Protein AF-A0A8F5VLN6-F1 (afdb_monomer_lite)

Secondary structure (DSSP, 8-state):
--------SSHHHHHHHHHHHHHHTT-HHHHHHHHHHHHHHHHHHHHHHHHT---HHHHHHHHHHHHHHHHHHHHHHHT--

Foldseek 3Di:
DDDDDPDDPDVVVVVLVVVLVVQLVPDVLSVLVSQLVVLVVLLVVLVVVLVVDPDVVSNVVSVVVNVVSVVSNVVSVVVND

Radius of gyration: 14.65 Å; chains: 1; bounding box: 40×28×35 Å

Sequence (81 aa):
MNTFYLKRKNPEIQALADALAEQGAQSLTDALKAGVAIEETDIADLDKAIANTTRPDIIQVYTNLRNGSENHLSAFTSQLS

pLDDT: mean 92.52, std 13.53, range [40.28, 98.88]

InterPro domains:
  IPR019243 Domain of unknown function DUF2202 [PF09968] (9-80)

Organism: Methanospirillum hungatei (NCBI:txid2203)

Structure (mmCIF, N/CA/C/O backbone):
data_AF-A0A8F5VLN6-F1
#
_entry.id   AF-A0A8F5VLN6-F1
#
loop_
_atom_site.group_PDB
_atom_site.id
_atom_site.type_symbol
_atom_site.label_atom_id
_atom_site.label_alt_id
_atom_site.label_comp_id
_atom_site.label_asym_id
_atom_site.label_entity_id
_atom_site.label_seq_id
_atom_site.pdbx_PDB_ins_code
_atom_site.Cartn_x
_atom_site.Cartn_y
_atom_site.Cartn_z
_atom_site.occupancy
_atom_site.B_iso_or_equiv
_atom_site.auth_seq_id
_atom_site.auth_comp_id
_atom_site.auth_asym_id
_atom_site.aut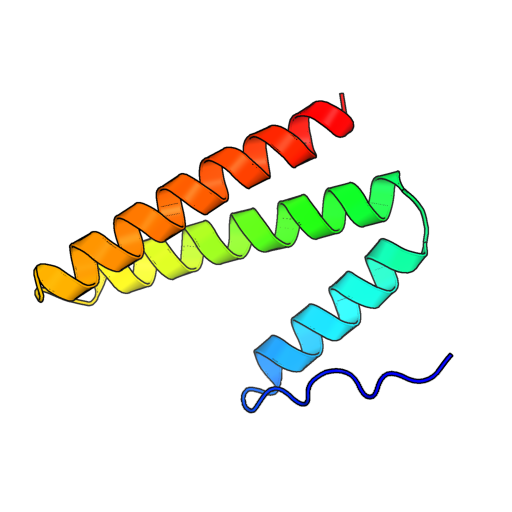h_atom_id
_atom_site.pdbx_PDB_model_num
ATOM 1 N N . MET A 1 1 ? -27.830 -9.478 2.198 1.00 40.28 1 MET A N 1
ATOM 2 C CA . MET A 1 1 ? -26.600 -8.810 1.728 1.00 40.28 1 MET A CA 1
ATOM 3 C C . MET A 1 1 ? -25.934 -9.736 0.732 1.00 40.28 1 MET A C 1
ATOM 5 O O . MET A 1 1 ? -25.538 -10.822 1.125 1.00 40.28 1 MET A O 1
ATOM 9 N N . ASN A 1 2 ? -25.934 -9.380 -0.549 1.00 50.75 2 ASN A N 1
ATOM 10 C CA . ASN A 1 2 ? -25.385 -10.217 -1.608 1.00 50.75 2 ASN A CA 1
ATOM 11 C C . ASN A 1 2 ? -24.309 -9.425 -2.340 1.00 50.75 2 ASN A C 1
ATOM 13 O O . ASN A 1 2 ? -24.635 -8.510 -3.086 1.00 50.75 2 ASN A O 1
ATOM 17 N N . THR A 1 3 ? -23.058 -9.805 -2.128 1.00 41.19 3 THR A N 1
ATOM 18 C CA . THR A 1 3 ? -21.965 -9.552 -3.061 1.00 41.19 3 THR A CA 1
ATOM 19 C C . THR A 1 3 ? -20.999 -10.705 -2.885 1.00 41.19 3 THR A C 1
ATOM 21 O O . THR A 1 3 ? -20.212 -10.729 -1.945 1.00 41.19 3 THR A O 1
ATOM 24 N N . PHE A 1 4 ? -21.109 -11.686 -3.781 1.00 48.06 4 PHE A N 1
ATOM 25 C CA . PHE A 1 4 ? -19.985 -12.516 -4.187 1.00 48.06 4 PHE A CA 1
ATOM 26 C C . PHE A 1 4 ? -18.729 -11.639 -4.208 1.00 48.06 4 PHE A C 1
ATOM 28 O O . PHE A 1 4 ? -18.622 -10.744 -5.050 1.00 48.06 4 PHE A O 1
ATOM 35 N N . TYR A 1 5 ? -17.825 -11.852 -3.252 1.00 55.19 5 TYR A N 1
ATOM 36 C CA . TYR A 1 5 ? -16.502 -11.250 -3.273 1.00 55.19 5 TYR A CA 1
ATOM 37 C C . TYR A 1 5 ? -15.919 -11.486 -4.665 1.00 55.19 5 TYR A C 1
ATOM 39 O O . TYR A 1 5 ? -15.981 -12.602 -5.188 1.00 55.19 5 TYR A O 1
ATOM 47 N N . LEU A 1 6 ? -15.457 -10.410 -5.303 1.00 60.56 6 LEU A N 1
ATOM 48 C CA . LEU A 1 6 ? -14.829 -10.441 -6.619 1.00 60.56 6 LEU A CA 1
ATOM 49 C C . LEU A 1 6 ? -13.771 -11.548 -6.611 1.00 60.56 6 LEU A C 1
ATOM 51 O O . LEU A 1 6 ? -12.722 -11.370 -6.001 1.00 60.56 6 LEU A O 1
ATOM 55 N N . LYS A 1 7 ? -14.069 -12.696 -7.234 1.00 66.38 7 LYS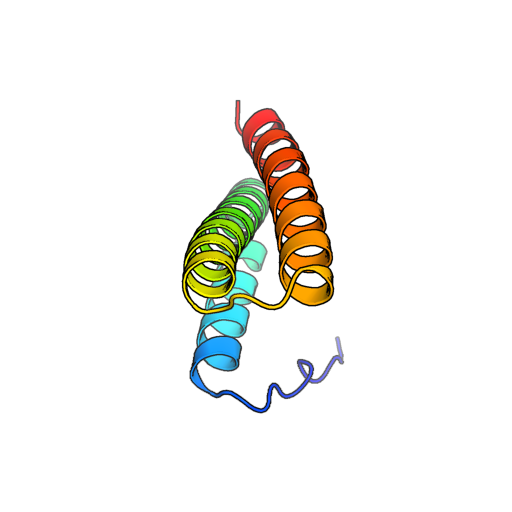 A N 1
ATOM 56 C CA . LYS A 1 7 ? -13.212 -13.882 -7.170 1.00 66.38 7 LYS A CA 1
ATOM 57 C C . LYS A 1 7 ? -11.859 -13.537 -7.781 1.00 66.38 7 LYS A C 1
ATOM 59 O O . LYS A 1 7 ? -11.727 -13.459 -9.006 1.00 66.38 7 LYS A O 1
ATOM 64 N N . ARG A 1 8 ? -10.858 -13.303 -6.934 1.00 79.38 8 ARG A N 1
ATOM 65 C CA . ARG A 1 8 ? -9.505 -12.984 -7.379 1.00 79.38 8 ARG A CA 1
ATOM 66 C C . ARG A 1 8 ? -8.858 -14.255 -7.916 1.00 79.38 8 ARG A C 1
ATOM 68 O O . ARG A 1 8 ? -9.060 -15.348 -7.393 1.00 79.38 8 ARG A O 1
ATOM 75 N N . LYS A 1 9 ? -8.086 -14.121 -8.999 1.00 86.75 9 LYS A N 1
ATOM 76 C CA . LYS A 1 9 ? -7.389 -15.265 -9.613 1.00 86.75 9 LYS A CA 1
ATOM 77 C C . LYS A 1 9 ? -6.244 -15.788 -8.745 1.00 86.75 9 LYS A C 1
ATOM 79 O O . LYS A 1 9 ? -5.923 -16.966 -8.838 1.00 86.75 9 LYS A O 1
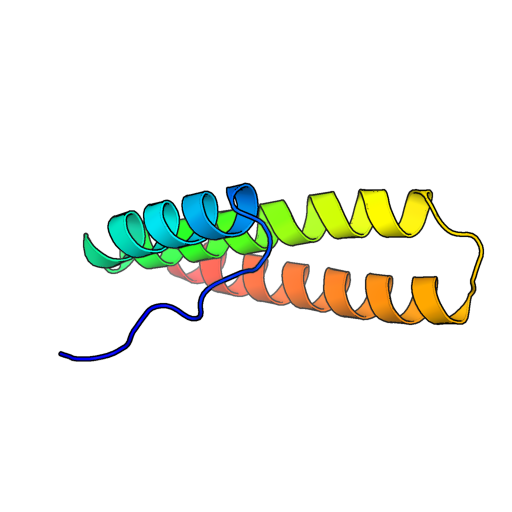ATOM 84 N N . ASN A 1 10 ? -5.635 -14.922 -7.935 1.00 89.00 10 ASN A N 1
ATOM 85 C CA . ASN A 1 10 ? -4.573 -15.303 -7.014 1.00 89.00 10 ASN A CA 1
ATOM 86 C C . ASN A 1 10 ? -5.188 -15.664 -5.642 1.00 89.00 10 ASN A C 1
ATOM 88 O O . ASN A 1 10 ? -5.794 -14.782 -5.024 1.00 89.00 10 ASN A O 1
ATOM 92 N N . PRO A 1 11 ? -5.046 -16.919 -5.170 1.00 90.69 11 PRO A N 1
ATOM 93 C CA . PRO A 1 11 ? -5.615 -17.359 -3.898 1.00 90.69 11 PRO A CA 1
ATOM 94 C C . PRO A 1 11 ? -5.011 -16.640 -2.686 1.00 90.69 11 PRO A C 1
ATOM 96 O O . PRO A 1 11 ? -5.724 -16.422 -1.714 1.00 90.69 11 PRO A O 1
ATOM 99 N N . GLU A 1 12 ? -3.748 -16.214 -2.747 1.00 90.19 12 GLU A N 1
ATOM 100 C CA . GLU A 1 12 ? -3.109 -15.452 -1.666 1.00 90.19 12 GLU A CA 1
ATOM 101 C C . GLU A 1 12 ? -3.741 -14.063 -1.544 1.00 90.19 12 GLU A C 1
ATOM 103 O O . GLU A 1 12 ? -4.115 -13.638 -0.454 1.00 90.19 12 GLU A O 1
ATOM 108 N N . ILE A 1 13 ? -3.966 -13.388 -2.679 1.00 89.75 13 ILE A N 1
ATOM 109 C CA . ILE A 1 13 ? -4.620 -12.073 -2.685 1.00 89.75 13 ILE A CA 1
ATOM 110 C C . ILE A 1 13 ? -6.108 -12.196 -2.313 1.00 89.75 13 ILE A C 1
ATOM 112 O O . ILE A 1 13 ? -6.684 -11.248 -1.781 1.00 89.75 13 ILE A O 1
ATOM 116 N N . GLN A 1 14 ? -6.754 -13.335 -2.589 1.00 89.94 14 GLN A N 1
ATOM 117 C CA . GLN A 1 14 ? -8.111 -13.604 -2.105 1.00 89.94 14 GLN A CA 1
ATOM 118 C C . GLN A 1 14 ? -8.123 -13.756 -0.580 1.00 89.94 14 GLN A C 1
ATOM 120 O O . GLN A 1 14 ? -8.873 -13.050 0.083 1.00 89.94 14 GLN A O 1
ATOM 125 N N . ALA A 1 15 ? -7.251 -14.606 -0.031 1.00 92.44 15 ALA A N 1
ATOM 126 C CA . ALA A 1 15 ? -7.169 -14.850 1.406 1.00 92.44 15 ALA A CA 1
ATOM 127 C C . ALA A 1 15 ? -6.844 -13.573 2.197 1.00 92.44 15 ALA A C 1
ATOM 129 O O . ALA A 1 15 ? -7.476 -13.311 3.218 1.00 92.44 15 ALA A O 1
ATOM 130 N N . LEU A 1 16 ? -5.916 -12.746 1.698 1.00 91.94 16 LEU A N 1
ATOM 131 C CA . LEU A 1 16 ? -5.602 -11.455 2.310 1.00 91.94 16 LEU A CA 1
ATOM 132 C C . LEU A 1 16 ? -6.818 -10.516 2.308 1.00 91.94 16 LEU A C 1
ATOM 134 O O . LEU A 1 16 ? -7.114 -9.901 3.327 1.00 91.94 16 LEU A O 1
ATOM 138 N N . ALA A 1 17 ? -7.554 -10.427 1.194 1.00 90.81 17 ALA A N 1
ATOM 139 C CA . ALA A 1 17 ? -8.771 -9.613 1.142 1.00 90.81 17 ALA A CA 1
ATOM 140 C C . ALA A 1 17 ? -9.852 -10.104 2.099 1.00 90.81 17 ALA A C 1
ATOM 142 O O . ALA A 1 17 ? -10.474 -9.281 2.764 1.00 90.81 17 ALA A O 1
ATOM 143 N N . ASP A 1 18 ? -10.082 -11.414 2.153 1.00 94.12 18 ASP A N 1
ATOM 144 C CA . ASP A 1 18 ? -11.111 -11.995 3.012 1.00 94.12 18 ASP A CA 1
ATOM 145 C C . ASP A 1 18 ? -10.784 -11.722 4.488 1.00 94.12 18 ASP A C 1
ATOM 147 O O . ASP A 1 18 ? -11.649 -11.256 5.229 1.00 94.12 18 ASP A O 1
ATOM 151 N N . ALA A 1 19 ? -9.519 -11.894 4.889 1.00 95.00 19 ALA A N 1
ATOM 152 C CA . ALA A 1 19 ? -9.057 -11.592 6.243 1.00 95.00 19 ALA A CA 1
ATOM 153 C C . ALA A 1 19 ? -9.201 -10.101 6.598 1.00 95.00 19 ALA A C 1
ATOM 155 O O . ALA A 1 19 ? -9.686 -9.755 7.675 1.00 95.00 19 ALA A O 1
ATOM 156 N N . LEU A 1 20 ? -8.824 -9.201 5.685 1.00 94.56 20 LEU A N 1
ATOM 157 C CA . LEU A 1 20 ? -8.944 -7.756 5.903 1.00 94.56 20 LEU A CA 1
ATOM 158 C C . L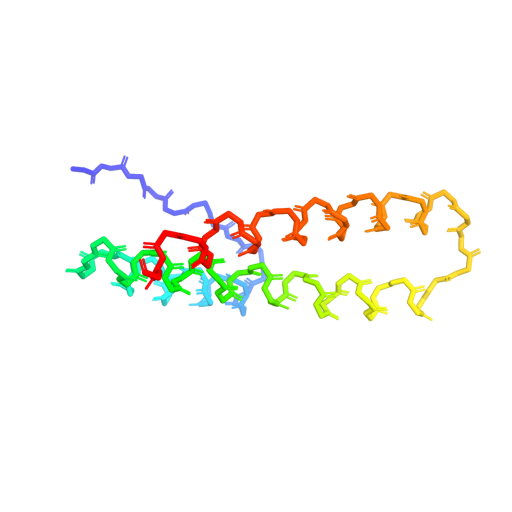EU A 1 20 ? -10.405 -7.290 5.923 1.00 94.56 20 LEU A C 1
ATOM 160 O O . LEU A 1 20 ? -10.746 -6.381 6.680 1.00 94.56 20 LEU A O 1
ATOM 164 N N . ALA A 1 21 ? -11.280 -7.915 5.131 1.00 94.38 21 ALA A N 1
ATOM 165 C CA . ALA A 1 21 ? -12.716 -7.653 5.159 1.00 94.38 21 ALA A CA 1
ATOM 166 C C . ALA A 1 21 ? -13.343 -8.115 6.482 1.00 94.38 21 ALA A C 1
ATOM 168 O O . ALA A 1 21 ? -14.143 -7.386 7.069 1.00 94.38 21 ALA A O 1
ATOM 169 N N . GLU A 1 22 ? -12.953 -9.292 6.979 1.00 96.75 22 GLU A N 1
ATOM 170 C CA . GLU A 1 22 ? -13.394 -9.802 8.279 1.00 96.75 22 GLU A CA 1
ATOM 171 C C . GLU A 1 22 ? -12.923 -8.906 9.434 1.00 96.75 22 GLU A C 1
ATOM 173 O O . GLU A 1 22 ? -13.718 -8.578 10.318 1.00 96.75 22 GLU A O 1
ATOM 178 N N . GLN A 1 23 ? -11.666 -8.447 9.397 1.00 96.06 23 GLN A N 1
ATOM 179 C CA . GLN A 1 23 ? -11.133 -7.469 10.346 1.00 96.06 23 GLN A CA 1
ATOM 180 C C . GLN A 1 23 ? -11.905 -6.144 10.273 1.00 96.06 23 GLN A C 1
ATOM 182 O O . GLN A 1 23 ? -12.350 -5.624 11.294 1.00 96.06 23 GLN A O 1
ATOM 187 N N . GLY A 1 24 ? -12.096 -5.594 9.073 1.00 96.44 24 GLY A N 1
ATOM 188 C CA . GLY A 1 24 ? -12.768 -4.309 8.892 1.00 96.44 24 GLY A CA 1
ATOM 189 C C . GLY A 1 24 ? -14.242 -4.315 9.299 1.00 96.44 24 GLY A C 1
ATOM 190 O O . GLY A 1 24 ? -14.793 -3.273 9.643 1.00 96.44 24 GLY A O 1
ATOM 191 N N . ALA A 1 25 ? -14.884 -5.484 9.318 1.00 97.25 25 ALA A N 1
ATOM 192 C CA . ALA A 1 25 ? -16.258 -5.628 9.783 1.00 97.25 25 ALA A CA 1
ATOM 193 C C . ALA A 1 25 ? -16.412 -5.507 11.313 1.00 97.25 25 ALA A C 1
ATOM 195 O O . ALA A 1 25 ? -17.537 -5.343 11.784 1.00 97.25 25 ALA A O 1
ATOM 196 N N . GLN A 1 26 ? -15.321 -5.583 12.090 1.00 97.56 26 GLN A N 1
ATOM 197 C CA . GLN A 1 26 ? -15.387 -5.579 13.557 1.00 97.56 26 GLN A CA 1
ATOM 198 C C . GLN A 1 26 ? -15.696 -4.193 14.135 1.00 97.56 26 GLN A C 1
ATOM 200 O O . GLN A 1 26 ? -16.501 -4.061 15.057 1.00 97.56 26 GLN A O 1
ATOM 205 N N . SER A 1 27 ? -15.062 -3.145 13.608 1.00 98.00 27 SER A N 1
ATOM 206 C CA . SER A 1 27 ? -15.249 -1.772 14.078 1.00 98.00 27 SER A CA 1
ATOM 207 C C . SER A 1 27 ? -14.721 -0.758 13.063 1.00 98.00 27 SER A C 1
ATOM 209 O O . SER A 1 27 ? -13.936 -1.098 12.180 1.00 98.00 27 SER A O 1
ATOM 211 N N . LEU A 1 28 ? -15.093 0.520 13.219 1.00 97.75 28 LEU A N 1
ATOM 212 C CA . LEU A 1 28 ? -14.502 1.603 12.423 1.00 97.75 28 LEU A CA 1
ATOM 213 C C . LEU A 1 28 ? -12.974 1.644 12.580 1.00 97.75 28 LEU A C 1
ATOM 215 O O . LEU A 1 28 ? -12.258 1.778 11.594 1.00 97.75 28 LEU A O 1
ATOM 219 N N . THR A 1 29 ? -12.467 1.486 13.804 1.00 98.25 29 THR A N 1
ATOM 220 C CA . THR A 1 29 ? -11.025 1.451 14.070 1.00 98.25 29 THR A CA 1
ATOM 221 C C . THR A 1 29 ? -10.348 0.279 13.361 1.00 98.25 29 THR A C 1
ATOM 223 O O . THR A 1 29 ? -9.268 0.451 12.799 1.00 98.25 29 THR A O 1
ATOM 226 N N . ASP A 1 30 ? -10.967 -0.901 13.342 1.00 98.19 30 ASP A N 1
ATOM 227 C CA . ASP A 1 30 ? -10.393 -2.070 12.668 1.00 98.19 30 ASP A CA 1
ATOM 228 C C . ASP A 1 30 ? -10.472 -1.958 11.143 1.00 98.19 30 ASP A C 1
ATOM 230 O O . ASP A 1 30 ? -9.548 -2.404 10.463 1.00 98.19 30 ASP A O 1
ATOM 234 N N . ALA A 1 31 ? -11.492 -1.279 10.607 1.00 98.12 31 ALA A N 1
ATOM 235 C CA . ALA A 1 31 ? -11.571 -0.918 9.193 1.00 98.12 31 ALA A CA 1
ATOM 236 C C . ALA A 1 31 ? -10.461 0.061 8.784 1.00 98.12 31 ALA A C 1
ATOM 238 O O . ALA A 1 31 ? -9.825 -0.130 7.749 1.00 98.12 31 ALA A O 1
ATOM 239 N N . LEU A 1 32 ? -10.179 1.072 9.612 1.00 98.31 32 LEU A N 1
ATOM 240 C CA . LEU A 1 32 ? -9.067 1.998 9.383 1.00 98.31 32 LEU A CA 1
ATOM 241 C C . LEU A 1 32 ? -7.715 1.268 9.419 1.00 98.31 32 LEU A C 1
ATOM 243 O O . LEU A 1 32 ? -6.885 1.482 8.540 1.00 98.31 32 LEU A O 1
ATOM 247 N N . LYS A 1 33 ? -7.512 0.350 10.374 1.00 98.12 33 LYS A N 1
ATOM 248 C CA . LYS A 1 33 ? -6.309 -0.503 10.423 1.00 98.12 33 LYS A CA 1
ATOM 249 C C . LYS A 1 33 ? -6.194 -1.434 9.214 1.00 98.12 33 LYS A C 1
ATOM 251 O O . LYS A 1 33 ? -5.090 -1.647 8.727 1.00 98.12 33 LYS A O 1
ATOM 256 N N . ALA A 1 34 ? -7.308 -1.984 8.727 1.00 97.81 34 ALA A N 1
ATOM 257 C CA . ALA A 1 34 ? -7.312 -2.786 7.506 1.00 97.81 34 ALA A CA 1
ATOM 258 C C . ALA A 1 34 ? -6.912 -1.936 6.286 1.00 97.81 34 ALA A C 1
ATOM 260 O O . ALA A 1 34 ? -6.128 -2.396 5.464 1.00 97.81 34 ALA A O 1
ATOM 261 N N . GLY A 1 35 ? -7.375 -0.681 6.209 1.00 97.56 35 GLY A N 1
ATOM 262 C CA . GLY A 1 35 ? -6.931 0.293 5.206 1.00 97.56 35 GLY A CA 1
ATOM 263 C C . GLY A 1 35 ? -5.427 0.572 5.268 1.00 97.56 35 GLY A C 1
ATOM 264 O O . GLY A 1 35 ? -4.755 0.485 4.247 1.00 97.56 35 GLY A O 1
ATOM 265 N N . VAL A 1 36 ? -4.878 0.810 6.465 1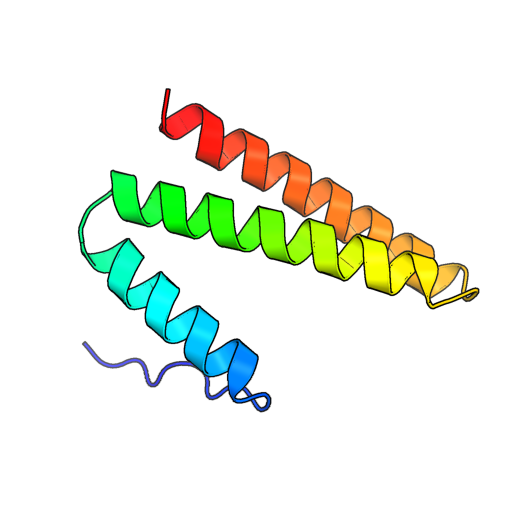.00 98.38 36 VAL A N 1
ATOM 266 C CA . VAL A 1 36 ? -3.421 0.951 6.674 1.00 98.38 36 VAL A CA 1
ATOM 267 C C . VAL A 1 36 ? -2.662 -0.272 6.150 1.00 98.38 36 VAL A C 1
ATOM 269 O O . VAL A 1 36 ? -1.733 -0.118 5.363 1.00 98.38 36 VAL A O 1
ATOM 272 N N . ALA A 1 37 ? -3.088 -1.482 6.525 1.00 97.62 37 ALA A N 1
ATOM 273 C CA . ALA A 1 37 ? -2.420 -2.717 6.116 1.00 97.62 37 ALA A CA 1
ATOM 274 C C . ALA A 1 37 ? -2.425 -2.929 4.590 1.00 97.62 37 ALA A C 1
ATOM 276 O O . ALA A 1 37 ? -1.452 -3.446 4.038 1.00 97.62 37 ALA A O 1
ATOM 277 N N . ILE A 1 38 ? -3.499 -2.522 3.900 1.00 97.69 38 ILE A N 1
ATOM 278 C CA . ILE A 1 38 ? -3.567 -2.554 2.431 1.00 97.69 38 ILE A CA 1
ATOM 279 C C . ILE A 1 38 ? -2.508 -1.631 1.837 1.00 97.69 38 ILE A C 1
ATOM 281 O O . ILE A 1 38 ? -1.705 -2.084 1.029 1.00 97.69 38 ILE A O 1
ATOM 285 N N . GLU A 1 39 ? -2.471 -0.367 2.258 1.00 98.44 39 GLU A N 1
ATOM 286 C CA . GLU A 1 39 ? -1.577 0.620 1.646 1.00 98.44 39 GLU A CA 1
ATOM 287 C C . GLU A 1 39 ? -0.096 0.334 1.949 1.00 98.44 39 GLU A C 1
ATOM 289 O O . GLU A 1 39 ? 0.755 0.521 1.083 1.00 98.44 39 GLU A O 1
ATOM 294 N N . GLU A 1 40 ? 0.234 -0.196 3.133 1.00 98.31 40 GLU A N 1
ATOM 295 C CA . GLU A 1 40 ? 1.591 -0.676 3.441 1.00 98.31 40 GLU A CA 1
ATOM 296 C C . GLU A 1 40 ? 2.005 -1.852 2.542 1.00 98.31 40 GLU A C 1
ATOM 298 O O . GLU A 1 40 ? 3.136 -1.892 2.047 1.00 98.31 40 GLU A O 1
ATOM 303 N N . THR A 1 41 ? 1.086 -2.796 2.306 1.00 96.81 41 THR A N 1
ATOM 304 C CA . THR A 1 41 ? 1.321 -3.937 1.408 1.00 96.81 41 THR A CA 1
ATOM 305 C C . THR A 1 41 ? 1.527 -3.458 -0.031 1.00 96.81 41 THR A C 1
ATOM 307 O O . THR A 1 41 ? 2.501 -3.857 -0.672 1.00 96.81 41 THR A O 1
ATOM 310 N N . ASP A 1 42 ? 0.668 -2.557 -0.515 1.00 97.81 42 ASP A N 1
ATOM 311 C CA . ASP A 1 42 ? 0.738 -2.004 -1.869 1.00 97.81 42 ASP A CA 1
ATOM 312 C C . ASP A 1 42 ? 2.038 -1.220 -2.092 1.00 97.81 42 ASP A C 1
ATOM 314 O O . ASP A 1 42 ? 2.702 -1.421 -3.110 1.00 97.81 42 ASP A O 1
ATOM 318 N N . ILE A 1 43 ? 2.467 -0.387 -1.135 1.00 98.81 43 ILE A N 1
ATOM 319 C CA . ILE A 1 43 ? 3.754 0.325 -1.217 1.00 98.81 43 ILE A CA 1
ATOM 320 C C . ILE A 1 43 ? 4.912 -0.672 -1.323 1.00 98.81 43 ILE A C 1
ATOM 322 O O . ILE A 1 43 ? 5.756 -0.536 -2.212 1.00 98.81 43 ILE A O 1
ATOM 326 N N . ALA A 1 44 ? 4.944 -1.692 -0.460 1.00 98.44 44 ALA A N 1
ATOM 327 C CA . ALA A 1 44 ? 6.020 -2.679 -0.455 1.00 98.44 44 ALA A CA 1
ATOM 328 C C . ALA A 1 44 ? 6.082 -3.484 -1.764 1.00 98.44 44 ALA A C 1
ATOM 330 O O . ALA A 1 44 ? 7.171 -3.793 -2.258 1.00 98.44 44 ALA A O 1
ATOM 331 N N . ASP A 1 45 ? 4.933 -3.829 -2.342 1.00 98.00 45 ASP A N 1
ATOM 332 C CA . ASP A 1 45 ? 4.868 -4.573 -3.597 1.00 98.00 45 ASP A CA 1
ATOM 333 C C . ASP A 1 45 ? 5.162 -3.694 -4.818 1.00 98.00 45 ASP A C 1
ATOM 335 O O . ASP A 1 45 ? 5.852 -4.147 -5.737 1.00 98.00 45 ASP A O 1
ATOM 339 N N . LEU A 1 46 ? 4.751 -2.423 -4.813 1.00 98.69 46 LEU A N 1
ATOM 340 C CA . LEU A 1 46 ? 5.128 -1.450 -5.841 1.00 98.69 46 LEU A CA 1
ATOM 341 C C . LEU A 1 46 ? 6.630 -1.155 -5.816 1.00 98.69 46 LEU A C 1
ATOM 343 O O . LEU A 1 46 ? 7.244 -1.108 -6.881 1.00 98.69 46 LEU A O 1
ATOM 347 N N . ASP A 1 47 ? 7.248 -1.048 -4.637 1.00 98.75 47 ASP A N 1
ATOM 348 C CA . ASP A 1 47 ? 8.701 -0.894 -4.501 1.00 98.75 47 ASP A CA 1
ATOM 349 C C . ASP A 1 47 ? 9.457 -2.086 -5.105 1.00 98.75 47 ASP A C 1
ATOM 351 O O . ASP A 1 47 ? 10.385 -1.908 -5.903 1.00 98.75 47 ASP A O 1
ATOM 355 N N . LYS A 1 48 ? 9.010 -3.317 -4.823 1.00 98.62 48 LYS A N 1
ATOM 356 C CA . LYS A 1 48 ? 9.558 -4.522 -5.470 1.00 98.62 48 LYS A CA 1
ATOM 357 C C . LYS A 1 48 ? 9.327 -4.501 -6.981 1.00 98.62 48 LYS A C 1
ATOM 359 O O . LYS A 1 48 ? 10.210 -4.897 -7.739 1.00 98.62 48 LYS A O 1
ATOM 364 N N . ALA A 1 49 ? 8.149 -4.087 -7.441 1.00 98.38 49 ALA A N 1
ATOM 365 C CA . ALA A 1 49 ? 7.805 -4.091 -8.858 1.00 98.38 49 ALA A CA 1
ATOM 366 C C . ALA A 1 49 ? 8.629 -3.066 -9.655 1.00 98.38 49 ALA A C 1
ATOM 368 O O . ALA A 1 49 ? 9.092 -3.386 -10.751 1.00 98.38 49 ALA A O 1
ATOM 369 N N . ILE A 1 50 ? 8.868 -1.876 -9.091 1.00 98.69 50 ILE A N 1
ATOM 370 C CA . ILE A 1 50 ? 9.750 -0.841 -9.650 1.00 98.69 50 ILE A CA 1
ATOM 371 C C . ILE A 1 50 ? 11.187 -1.362 -9.744 1.00 98.69 50 ILE A C 1
ATOM 373 O O . ILE A 1 50 ? 11.812 -1.229 -10.793 1.00 98.69 50 ILE A O 1
ATOM 377 N N . ALA A 1 51 ? 11.694 -2.011 -8.691 1.00 98.56 51 ALA A N 1
ATOM 378 C CA . ALA A 1 51 ? 13.050 -2.565 -8.679 1.00 98.56 51 ALA A CA 1
ATOM 379 C C . ALA A 1 51 ? 13.266 -3.700 -9.703 1.00 98.56 51 ALA A C 1
ATOM 381 O O . ALA A 1 51 ? 14.396 -3.946 -10.123 1.00 98.56 51 ALA A O 1
ATOM 382 N N . ASN A 1 52 ? 12.195 -4.381 -10.124 1.00 98.50 52 ASN A N 1
ATOM 383 C CA . ASN A 1 52 ? 12.244 -5.542 -11.018 1.00 98.50 52 ASN A CA 1
ATOM 384 C C . ASN A 1 52 ? 11.969 -5.217 -12.497 1.00 98.50 52 ASN A C 1
ATOM 386 O O . ASN A 1 52 ? 11.776 -6.127 -13.306 1.00 98.50 52 ASN A O 1
ATOM 390 N N . THR A 1 53 ? 11.944 -3.941 -12.886 1.00 97.88 53 THR A N 1
ATOM 391 C CA . THR A 1 53 ? 11.739 -3.536 -14.281 1.00 97.88 53 THR A CA 1
ATOM 392 C C . THR A 1 53 ? 12.650 -2.379 -14.669 1.00 97.88 53 THR A C 1
ATOM 394 O O . THR A 1 53 ? 13.010 -1.539 -13.855 1.00 97.88 53 THR A O 1
ATOM 397 N N . THR A 1 54 ? 13.009 -2.311 -15.948 1.00 98.19 54 THR A N 1
ATOM 398 C CA . THR A 1 54 ? 13.762 -1.190 -16.537 1.00 98.19 54 THR A CA 1
ATOM 399 C C . THR A 1 54 ? 12.924 -0.384 -17.526 1.00 98.19 54 THR A C 1
ATOM 401 O O . THR A 1 54 ? 13.411 0.579 -18.113 1.00 98.19 54 THR A O 1
ATOM 404 N N . ARG A 1 55 ? 11.661 -0.776 -17.733 1.00 98.69 55 ARG A N 1
ATOM 405 C CA . ARG A 1 55 ? 10.736 -0.130 -18.666 1.00 98.69 55 ARG A CA 1
ATOM 406 C C . ARG A 1 55 ? 10.250 1.214 -18.104 1.00 98.69 55 ARG A C 1
ATOM 408 O O . ARG A 1 55 ? 9.494 1.197 -17.130 1.00 98.69 55 ARG A O 1
ATOM 415 N N . PRO A 1 56 ? 10.620 2.364 -18.703 1.00 98.44 56 PRO A N 1
ATOM 416 C CA . PRO A 1 56 ? 10.324 3.675 -18.119 1.00 98.44 56 PRO A CA 1
ATOM 417 C C . PRO A 1 56 ? 8.827 3.970 -17.981 1.00 98.44 56 PRO A C 1
ATOM 419 O O . PRO A 1 56 ? 8.406 4.608 -17.022 1.00 98.44 56 PRO A O 1
ATOM 422 N N . ASP A 1 57 ? 8.017 3.476 -18.917 1.00 98.62 57 ASP A N 1
ATOM 423 C CA . ASP A 1 57 ? 6.563 3.623 -18.898 1.00 98.62 57 ASP A CA 1
ATOM 424 C C . ASP A 1 57 ? 5.921 2.882 -17.716 1.00 98.62 57 ASP A C 1
ATOM 426 O O . ASP A 1 57 ? 5.054 3.429 -17.037 1.00 98.62 57 ASP A O 1
ATOM 430 N N . ILE A 1 58 ? 6.391 1.668 -17.423 1.00 98.62 58 ILE A N 1
ATOM 431 C CA . ILE A 1 58 ? 5.934 0.891 -16.265 1.00 98.62 58 ILE A CA 1
ATOM 432 C C . ILE A 1 58 ? 6.386 1.550 -14.960 1.00 98.62 58 ILE A C 1
ATOM 434 O O . ILE A 1 58 ? 5.574 1.694 -14.047 1.00 98.62 58 ILE A O 1
ATOM 438 N N . ILE A 1 59 ? 7.651 1.983 -14.881 1.00 98.75 59 ILE A N 1
ATOM 439 C CA . ILE A 1 59 ? 8.186 2.673 -13.697 1.00 98.75 59 ILE A CA 1
ATOM 440 C C . ILE A 1 59 ? 7.328 3.898 -13.378 1.00 98.75 59 ILE A C 1
ATOM 442 O O . ILE A 1 59 ? 6.887 4.051 -12.244 1.00 98.75 59 ILE A O 1
ATOM 446 N N . GLN A 1 60 ? 7.008 4.720 -14.381 1.00 98.81 60 GLN A N 1
ATOM 447 C CA . GLN A 1 60 ? 6.184 5.911 -14.186 1.00 98.81 60 GLN A CA 1
ATOM 448 C C . GLN A 1 60 ? 4.800 5.582 -13.607 1.00 98.81 60 GLN A C 1
ATOM 450 O O . GLN A 1 60 ? 4.326 6.281 -12.709 1.00 98.81 60 GLN A O 1
ATOM 455 N N . VAL A 1 61 ? 4.145 4.529 -14.107 1.00 98.81 61 VAL A N 1
ATOM 456 C CA . VAL A 1 61 ? 2.835 4.099 -13.595 1.00 98.81 61 VAL A CA 1
ATOM 457 C C . VAL A 1 61 ? 2.952 3.609 -12.153 1.00 98.81 61 VAL A C 1
ATOM 459 O O . VAL A 1 61 ? 2.180 4.055 -11.307 1.00 98.81 61 VAL A O 1
ATOM 462 N N . TYR A 1 62 ? 3.922 2.747 -11.845 1.00 98.81 62 TYR A N 1
ATOM 463 C CA . TYR A 1 62 ? 4.092 2.216 -10.490 1.00 98.81 62 TYR A CA 1
ATOM 464 C C . TYR A 1 62 ? 4.465 3.298 -9.479 1.00 98.81 62 TYR A C 1
ATOM 466 O O . TYR A 1 62 ? 3.905 3.315 -8.388 1.00 98.81 62 TYR A O 1
ATOM 474 N N . THR A 1 63 ? 5.329 4.248 -9.842 1.00 98.81 63 THR A N 1
ATOM 475 C CA . THR A 1 63 ? 5.644 5.393 -8.980 1.00 98.81 63 THR A CA 1
ATOM 476 C C . THR A 1 63 ? 4.405 6.245 -8.706 1.00 98.81 63 THR A C 1
ATOM 478 O O . THR A 1 63 ? 4.177 6.638 -7.566 1.00 98.81 63 THR A O 1
ATOM 481 N N . ASN A 1 64 ? 3.560 6.493 -9.712 1.00 98.88 64 ASN A N 1
ATOM 482 C CA . ASN A 1 64 ? 2.320 7.246 -9.507 1.00 98.88 64 ASN A CA 1
ATOM 483 C C . ASN A 1 64 ? 1.345 6.515 -8.573 1.00 98.88 64 ASN A C 1
ATOM 485 O O . ASN A 1 64 ? 0.745 7.151 -7.709 1.00 98.88 64 ASN A O 1
ATOM 489 N N . LEU A 1 65 ? 1.204 5.194 -8.728 1.00 98.88 65 LEU A N 1
ATOM 490 C CA . LEU A 1 65 ? 0.380 4.373 -7.837 1.00 98.88 65 LEU A CA 1
ATOM 491 C C . LEU A 1 65 ? 0.922 4.393 -6.407 1.00 98.88 65 LEU A C 1
ATOM 493 O O . LEU A 1 65 ? 0.161 4.625 -5.476 1.00 98.88 65 LEU A O 1
ATOM 497 N N . ARG A 1 66 ? 2.241 4.258 -6.245 1.00 98.75 66 ARG A N 1
ATOM 498 C CA . ARG A 1 66 ? 2.914 4.264 -4.941 1.00 98.75 66 ARG A CA 1
ATOM 499 C C . ARG A 1 66 ? 2.692 5.581 -4.204 1.00 98.75 66 ARG A C 1
ATOM 501 O O . ARG A 1 66 ? 2.344 5.573 -3.030 1.00 98.75 66 ARG A O 1
ATOM 508 N N . ASN A 1 67 ? 2.829 6.707 -4.904 1.00 98.81 67 ASN A N 1
ATOM 509 C CA . ASN A 1 67 ? 2.540 8.028 -4.341 1.00 98.81 67 ASN A CA 1
ATOM 510 C C . ASN A 1 67 ? 1.057 8.161 -3.945 1.00 98.81 67 ASN A C 1
ATOM 512 O O . ASN A 1 67 ? 0.727 8.820 -2.962 1.00 98.81 67 ASN A O 1
ATOM 516 N N . GLY A 1 68 ? 0.148 7.537 -4.702 1.00 98.75 68 GLY A N 1
ATOM 517 C CA . GLY A 1 68 ? -1.264 7.415 -4.332 1.00 98.75 68 GLY A CA 1
ATOM 518 C C . GLY A 1 68 ? -1.448 6.668 -3.010 1.00 98.75 68 GLY A C 1
ATOM 519 O O . GLY A 1 68 ? -2.098 7.194 -2.107 1.00 98.75 68 GLY A O 1
ATOM 520 N N . SER A 1 69 ? -0.805 5.509 -2.865 1.00 98.81 69 SER A N 1
ATOM 521 C CA . SER A 1 69 ? -0.843 4.716 -1.632 1.00 98.81 69 SER A CA 1
ATOM 522 C C . SER A 1 69 ? -0.254 5.448 -0.428 1.00 98.81 69 SER A C 1
ATOM 524 O O . SER A 1 69 ? -0.815 5.372 0.659 1.00 98.81 69 SER A O 1
ATOM 526 N N . GLU A 1 70 ? 0.806 6.246 -0.593 1.00 98.88 70 GLU A N 1
ATOM 527 C CA . GLU A 1 70 ? 1.322 7.093 0.496 1.00 98.88 70 GLU A CA 1
ATOM 528 C C . GLU A 1 70 ? 0.290 8.130 0.968 1.00 98.88 70 GLU A C 1
ATOM 530 O O . GLU A 1 70 ? 0.114 8.338 2.173 1.00 98.88 70 GLU A O 1
ATOM 535 N N . ASN A 1 71 ? -0.437 8.753 0.034 1.00 98.81 71 ASN A N 1
ATOM 536 C CA . ASN A 1 71 ? -1.503 9.694 0.379 1.00 98.81 71 ASN A CA 1
ATOM 537 C C . ASN A 1 71 ? -2.656 8.993 1.112 1.00 98.81 71 ASN A C 1
ATOM 539 O O . ASN A 1 71 ? -3.175 9.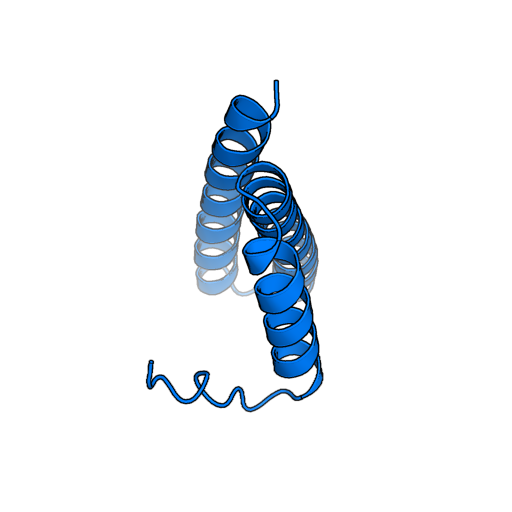524 2.096 1.00 98.81 71 ASN A O 1
ATOM 543 N N . HIS A 1 72 ? -3.051 7.799 0.666 1.00 98.69 72 HIS A N 1
ATOM 544 C CA . HIS A 1 72 ? -4.086 7.013 1.335 1.00 98.69 72 HIS A CA 1
ATOM 545 C C . HIS A 1 72 ? -3.650 6.549 2.729 1.00 98.69 72 HIS A C 1
ATOM 547 O O . HIS A 1 72 ? -4.413 6.691 3.684 1.00 98.69 72 HIS A O 1
ATOM 553 N N . LEU A 1 73 ? -2.414 6.061 2.874 1.00 98.62 73 LEU A N 1
ATOM 554 C CA . LEU A 1 73 ? -1.837 5.658 4.155 1.00 98.62 73 LEU A CA 1
ATOM 555 C C . LEU A 1 73 ? -1.852 6.819 5.154 1.00 98.62 73 LEU A C 1
ATOM 557 O O . LEU A 1 73 ? -2.265 6.649 6.305 1.00 98.62 73 LEU A O 1
ATOM 561 N N . SER A 1 74 ? -1.456 8.014 4.706 1.00 98.50 74 SER A N 1
ATOM 562 C CA . SER A 1 74 ? -1.543 9.233 5.512 1.00 98.50 74 SER A CA 1
ATOM 563 C C . SER A 1 74 ? -2.987 9.529 5.934 1.00 98.50 74 SER A C 1
ATOM 565 O O . SER A 1 74 ? -3.242 9.787 7.113 1.00 98.50 74 SER A O 1
ATOM 567 N N . ALA A 1 75 ? -3.946 9.413 5.010 1.00 98.56 75 ALA A N 1
ATOM 568 C CA . ALA A 1 75 ? -5.359 9.627 5.301 1.00 98.56 75 ALA A CA 1
ATOM 569 C C . ALA A 1 75 ? -5.896 8.628 6.341 1.00 98.56 75 ALA A C 1
ATOM 571 O O . ALA A 1 75 ? -6.473 9.065 7.336 1.00 98.56 75 ALA A O 1
ATOM 572 N N . PHE A 1 76 ? -5.663 7.320 6.186 1.00 98.44 76 PHE A N 1
ATOM 573 C CA . PHE A 1 76 ? -6.102 6.317 7.167 1.00 98.44 76 PHE A CA 1
ATOM 574 C C . PHE A 1 76 ? -5.461 6.527 8.540 1.00 98.44 76 PHE A C 1
ATOM 576 O O . PHE A 1 76 ? -6.159 6.517 9.554 1.00 98.44 76 PHE A O 1
ATOM 583 N N . THR A 1 77 ? -4.151 6.781 8.576 1.00 97.94 77 THR A N 1
ATOM 584 C CA . THR A 1 77 ? -3.415 7.005 9.829 1.00 97.94 77 THR A CA 1
ATOM 585 C C . THR A 1 77 ? -3.912 8.256 10.557 1.00 97.94 77 THR A C 1
ATOM 587 O O . THR A 1 77 ? -4.038 8.239 11.778 1.00 97.94 77 THR A O 1
ATOM 590 N N . SER A 1 78 ? -4.286 9.316 9.828 1.00 97.81 78 SER A N 1
ATOM 591 C CA . SER A 1 78 ? -4.849 10.544 10.416 1.00 97.81 78 SER A CA 1
ATOM 592 C C . SER A 1 78 ? -6.207 10.351 11.100 1.00 97.81 78 SER A C 1
ATOM 594 O O . SER A 1 78 ? -6.596 11.164 11.929 1.00 97.81 78 SER A O 1
ATOM 596 N N . GLN A 1 79 ? -6.947 9.297 10.744 1.00 97.75 79 GLN A N 1
ATOM 597 C CA . GLN A 1 79 ? -8.233 8.969 11.367 1.00 97.75 79 GLN A CA 1
ATOM 598 C C . GLN A 1 79 ? -8.076 8.040 12.583 1.00 97.75 79 GLN A C 1
ATOM 600 O O . GLN A 1 79 ? -9.058 7.758 13.266 1.00 97.75 79 GLN A O 1
ATOM 605 N N . LEU A 1 80 ? -6.861 7.539 12.843 1.00 93.81 80 LEU A N 1
ATOM 606 C CA . LEU A 1 80 ? -6.531 6.695 13.998 1.00 93.81 80 LEU A CA 1
ATOM 607 C C . LEU A 1 80 ? -5.930 7.482 15.175 1.00 93.81 80 LEU A C 1
ATOM 609 O O . LEU A 1 80 ? -5.767 6.901 16.250 1.00 93.81 80 LEU A O 1
ATOM 613 N N . SER A 1 81 ? -5.573 8.754 14.967 1.00 71.19 81 SER A N 1
ATOM 614 C CA . SER A 1 81 ? -4.946 9.636 15.964 1.00 71.19 81 SER A CA 1
ATOM 615 C C . SER A 1 81 ? -5.939 10.326 16.887 1.00 71.19 81 SER A C 1
ATOM 617 O O . SER A 1 81 ? -6.977 10.789 16.363 1.00 71.19 81 SER A O 1
#